Protein AF-A0A4U1L5Q5-F1 (afdb_monomer)

InterPro domains:
  IPR046130 Protein of unknown function DUF6127 [PF19622] (18-79)

Radius of gyration: 31.44 Å; Cα contacts (8 Å, |Δi|>4): 13; chains: 1; bounding box: 60×20×83 Å

pLDDT: mean 92.52, std 10.09, range [44.38, 97.88]

Solvent-accessible surface area (backbone atoms only — not comparable to full-atom values): 5188 Å² total; per-residue (Å²): 104,72,72,53,54,49,52,50,41,40,75,74,68,46,58,64,70,59,54,48,51,54,50,50,53,53,46,53,55,49,50,51,51,51,28,46,77,71,70,45,65,55,92,56,40,68,54,54,53,50,53,53,50,50,55,50,49,53,51,52,49,51,53,53,50,51,52,53,51,50,50,54,50,50,52,52,52,53,52,50,52,52,50,49,53,52,62,52,53,66,71,77,110

Structure (mmCIF, N/CA/C/O backbone):
data_AF-A0A4U1L5Q5-F1
#
_entry.id   AF-A0A4U1L5Q5-F1
#
loop_
_atom_site.group_PDB
_atom_site.id
_atom_site.type_symbol
_atom_site.label_atom_id
_atom_site.label_alt_id
_atom_site.label_comp_id
_atom_site.label_asym_id
_atom_site.label_entity_id
_atom_site.label_seq_id
_atom_site.pdbx_PDB_ins_code
_atom_site.Cartn_x
_atom_site.Cartn_y
_atom_site.Cartn_z
_atom_site.occupancy
_atom_site.B_iso_or_equiv
_atom_site.auth_seq_id
_atom_site.auth_comp_id
_atom_site.auth_asym_id
_atom_site.auth_atom_id
_atom_site.pdbx_PDB_model_num
ATOM 1 N N . MET A 1 1 ? -20.317 -7.468 10.513 1.00 89.88 1 MET A N 1
ATOM 2 C CA . MET A 1 1 ? -19.562 -8.092 11.622 1.00 89.88 1 MET A CA 1
ATO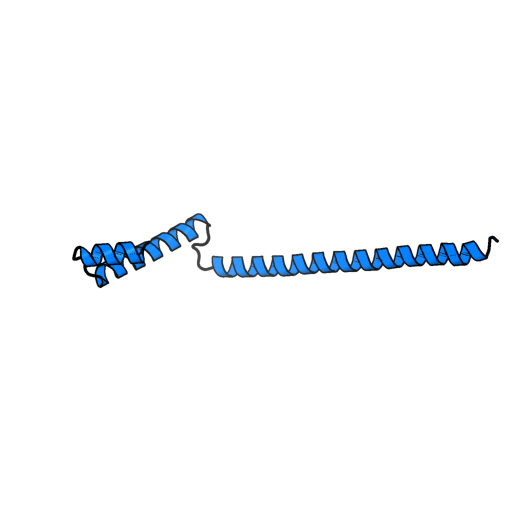M 3 C C . MET A 1 1 ? -19.390 -7.170 12.831 1.00 89.88 1 MET A C 1
ATOM 5 O O . MET A 1 1 ? -20.228 -7.287 13.700 1.00 89.88 1 MET A O 1
ATOM 9 N N . LEU A 1 2 ? -18.434 -6.229 12.937 1.00 91.38 2 LEU A N 1
ATOM 10 C CA . LEU A 1 2 ? -18.339 -5.384 14.158 1.00 91.38 2 LEU A CA 1
ATOM 11 C C . LEU A 1 2 ? -19.585 -4.512 14.396 1.00 9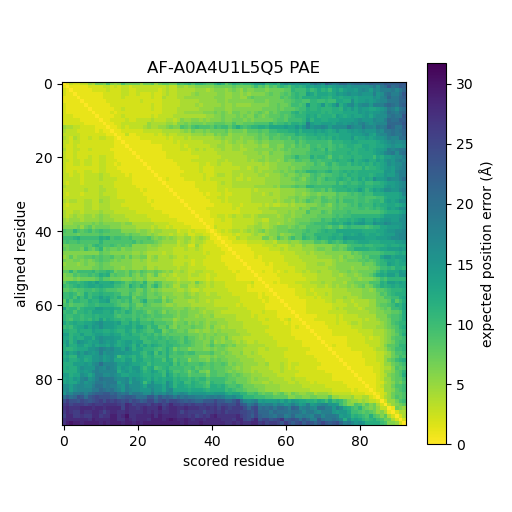1.38 2 LEU A C 1
ATOM 13 O O . LEU A 1 2 ? -20.170 -4.568 15.468 1.00 91.38 2 LEU A O 1
ATOM 17 N N . ALA A 1 3 ? -20.046 -3.790 13.370 1.00 92.56 3 ALA A N 1
ATOM 18 C CA . ALA A 1 3 ? -21.279 -2.996 13.444 1.00 92.56 3 ALA A CA 1
ATOM 19 C C . ALA A 1 3 ? -22.525 -3.843 13.774 1.00 92.56 3 ALA A C 1
ATOM 21 O O . ALA A 1 3 ? -23.453 -3.374 14.416 1.00 92.56 3 ALA A O 1
ATOM 22 N N . GLU A 1 4 ? -22.521 -5.107 13.357 1.00 95.00 4 GLU A N 1
ATOM 23 C CA . GLU A 1 4 ? -23.610 -6.058 13.588 1.00 95.00 4 GLU A CA 1
ATOM 24 C C . GLU A 1 4 ? -23.600 -6.584 15.028 1.00 95.00 4 GLU A C 1
ATOM 26 O O . GLU A 1 4 ? -24.645 -6.653 15.661 1.00 95.00 4 GLU A O 1
ATOM 31 N N . LEU A 1 5 ? -22.412 -6.851 15.585 1.00 95.19 5 LEU A N 1
ATOM 32 C CA . LEU A 1 5 ? -22.235 -7.183 17.001 1.00 95.19 5 LEU A CA 1
ATOM 33 C C . LEU A 1 5 ? -22.588 -6.001 17.913 1.00 95.19 5 LEU A C 1
ATOM 35 O O . LEU A 1 5 ? -23.167 -6.207 18.973 1.00 95.19 5 LEU A O 1
ATOM 39 N N . MET A 1 6 ? -22.262 -4.769 17.504 1.00 94.62 6 MET A N 1
ATOM 40 C CA . MET A 1 6 ? -22.651 -3.563 18.243 1.00 94.62 6 MET A CA 1
ATOM 41 C C . MET A 1 6 ? -24.166 -3.379 18.247 1.00 94.62 6 MET A C 1
ATOM 43 O O . MET A 1 6 ? -24.732 -3.114 19.298 1.00 94.62 6 MET A O 1
ATOM 47 N N . TRP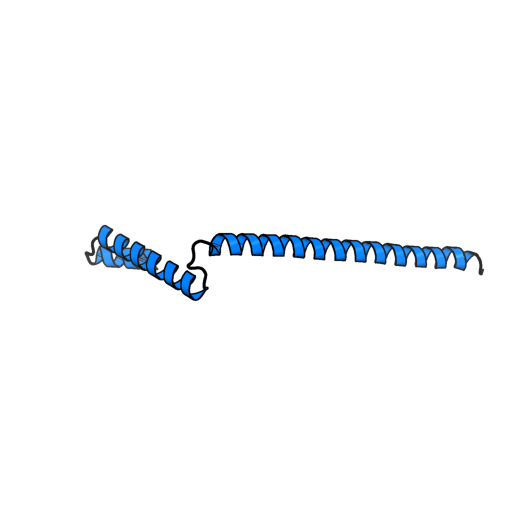 A 1 7 ? -24.814 -3.574 17.097 1.00 94.75 7 TRP A N 1
ATO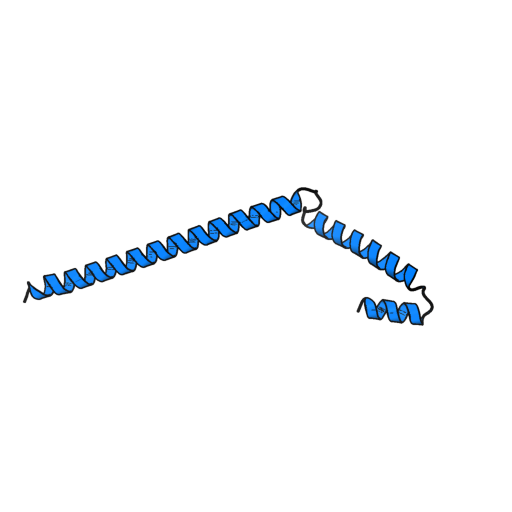M 48 C CA . TRP A 1 7 ? -26.269 -3.512 16.991 1.00 94.75 7 TRP A CA 1
ATOM 49 C C . TRP A 1 7 ? -26.956 -4.590 17.837 1.00 94.75 7 TRP A C 1
ATOM 51 O O . TRP A 1 7 ? -27.921 -4.300 18.539 1.00 94.75 7 TRP A O 1
ATOM 61 N N . GLN A 1 8 ? -26.431 -5.818 17.837 1.00 96.19 8 GLN A N 1
ATOM 62 C CA . GLN A 1 8 ? -26.937 -6.884 18.699 1.00 96.19 8 GLN A CA 1
ATOM 63 C C . GLN A 1 8 ? -26.776 -6.531 20.187 1.00 96.19 8 GLN A C 1
ATOM 65 O O . GLN A 1 8 ? -27.736 -6.627 20.945 1.00 96.19 8 GLN A O 1
ATOM 70 N N . ALA A 1 9 ? -25.598 -6.062 20.602 1.00 94.38 9 ALA A N 1
ATOM 71 C CA . ALA A 1 9 ? -25.351 -5.669 21.988 1.00 94.38 9 ALA A CA 1
ATOM 72 C C . ALA A 1 9 ? -26.231 -4.486 22.428 1.00 94.38 9 ALA A C 1
ATOM 74 O O . ALA A 1 9 ? -26.727 -4.478 23.551 1.00 94.38 9 ALA A O 1
ATOM 75 N N . GLU A 1 10 ? -26.464 -3.513 21.545 1.00 95.44 10 GLU A N 1
ATOM 76 C CA . GLU A 1 10 ? -27.412 -2.418 21.775 1.00 95.44 10 GLU A CA 1
ATOM 77 C C . GLU A 1 10 ? -28.843 -2.952 21.937 1.00 95.44 10 GLU A C 1
ATOM 79 O O . GLU A 1 10 ? -29.544 -2.555 22.867 1.00 95.44 10 GLU A O 1
ATOM 84 N N . SER A 1 11 ? -29.264 -3.906 21.094 1.00 95.19 11 SER A N 1
ATOM 85 C CA . SER A 1 11 ? -30.575 -4.559 21.221 1.00 95.19 11 SER A 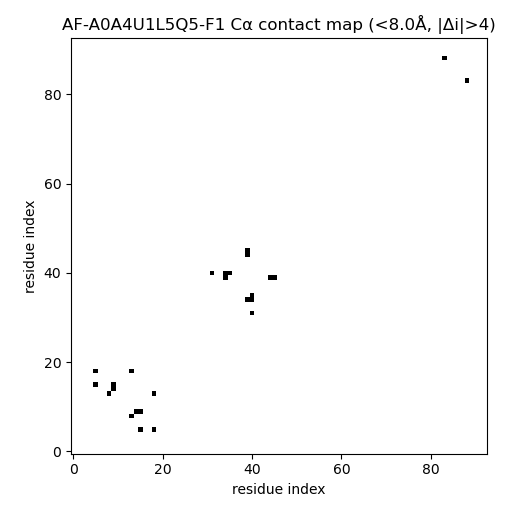CA 1
ATOM 86 C C . SER A 1 11 ? -30.722 -5.369 22.517 1.00 95.19 11 SER A C 1
ATOM 88 O O . SER A 1 11 ? -31.823 -5.454 23.060 1.00 95.19 11 SER A O 1
ATOM 90 N N . ASP A 1 12 ? -29.608 -5.870 23.057 1.00 96.31 12 ASP A N 1
ATOM 91 C CA . ASP A 1 12 ? -29.519 -6.542 24.359 1.00 96.31 12 ASP A CA 1
ATOM 92 C C . ASP A 1 12 ? -29.403 -5.546 25.541 1.00 96.31 12 ASP A C 1
ATOM 94 O O . ASP A 1 12 ? -29.297 -5.957 26.699 1.00 96.31 12 ASP A O 1
ATOM 98 N N . GLY A 1 13 ? -29.459 -4.233 25.275 1.00 94.19 13 GLY A N 1
ATOM 99 C CA . GLY A 1 13 ? -29.511 -3.165 26.279 1.00 94.19 13 GLY A CA 1
ATOM 100 C C . GLY A 1 13 ? -28.165 -2.532 26.641 1.00 94.19 13 GLY A C 1
ATOM 101 O O . GLY A 1 13 ? -28.094 -1.781 27.616 1.00 94.19 13 GLY A O 1
ATOM 102 N N . ALA A 1 14 ? -27.093 -2.816 25.897 1.00 95.25 14 ALA A N 1
ATOM 103 C CA . ALA A 1 14 ? -25.812 -2.145 26.091 1.00 95.25 14 ALA A CA 1
ATOM 104 C C . ALA A 1 14 ? -25.847 -0.695 25.577 1.00 95.25 14 ALA A C 1
ATOM 106 O O . ALA A 1 14 ? -26.398 -0.397 24.521 1.00 95.25 14 ALA A O 1
ATOM 107 N N . ASP A 1 15 ? -25.201 0.211 26.310 1.00 96.44 15 ASP A N 1
ATOM 108 C CA . ASP A 1 15 ? -25.073 1.611 25.908 1.00 96.44 15 ASP A CA 1
ATOM 109 C C . ASP A 1 15 ? -24.122 1.772 24.705 1.00 96.44 15 ASP A C 1
ATOM 111 O O . ASP A 1 15 ? -22.949 1.385 24.753 1.00 96.44 15 ASP A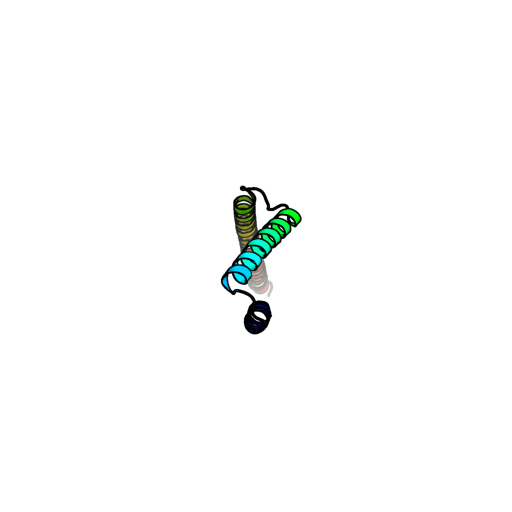 O 1
ATOM 115 N N . LEU A 1 16 ? -24.618 2.392 23.631 1.00 93.06 16 LEU A N 1
ATOM 116 C CA . LEU A 1 16 ? -23.885 2.570 22.376 1.00 93.06 16 LEU A CA 1
ATOM 117 C C . LEU A 1 16 ? -22.622 3.429 22.548 1.00 93.06 16 LEU A C 1
ATOM 119 O O . LEU A 1 16 ? -21.609 3.169 21.892 1.00 93.06 16 LEU A O 1
ATOM 123 N N . ALA A 1 17 ? -22.651 4.435 23.430 1.00 95.25 17 ALA A N 1
ATOM 124 C CA . ALA A 1 17 ? -21.484 5.279 23.683 1.00 95.25 17 ALA A CA 1
ATOM 125 C C . ALA A 1 17 ? -20.349 4.468 24.328 1.00 95.25 17 ALA A C 1
ATOM 127 O O . ALA A 1 17 ? -19.198 4.551 23.894 1.00 95.25 17 ALA A O 1
ATOM 128 N N . THR A 1 18 ? -20.689 3.615 25.294 1.00 95.62 18 THR A N 1
ATOM 129 C CA . THR A 1 18 ? -19.754 2.678 25.928 1.00 95.62 18 THR A CA 1
ATOM 130 C C . THR A 1 18 ? -19.192 1.672 24.919 1.00 95.62 18 THR A C 1
ATOM 132 O O . THR A 1 18 ? -17.977 1.471 24.869 1.00 95.62 18 THR A O 1
ATOM 135 N N . LEU A 1 19 ? -20.036 1.078 24.064 1.00 96.06 19 LEU A N 1
ATOM 136 C CA . LEU A 1 19 ? -19.584 0.147 23.017 1.00 96.06 19 LEU A CA 1
ATOM 137 C C . LEU A 1 19 ? -18.597 0.803 22.047 1.00 96.06 19 LEU A C 1
ATOM 139 O O . LEU A 1 19 ? -17.588 0.198 21.681 1.00 96.06 19 LEU A O 1
ATOM 143 N N . ARG A 1 20 ? -18.870 2.048 21.646 1.00 94.69 20 ARG A N 1
ATOM 144 C CA . ARG A 1 20 ? -17.981 2.818 20.776 1.00 94.69 20 ARG A CA 1
ATOM 145 C C . ARG A 1 20 ? -16.640 3.107 21.448 1.00 94.69 20 ARG A C 1
ATOM 147 O O . ARG A 1 20 ? -15.614 2.892 20.814 1.00 94.69 20 ARG A O 1
ATOM 154 N N . GLY A 1 21 ? -16.645 3.512 22.718 1.00 97.19 21 GLY A N 1
ATOM 155 C CA . GLY A 1 21 ? -15.411 3.750 23.473 1.00 97.19 21 GLY A CA 1
ATOM 156 C C . GLY A 1 21 ? -14.538 2.496 23.581 1.00 97.19 21 GLY A C 1
ATOM 157 O O . GLY A 1 21 ? -13.338 2.554 23.334 1.00 97.19 21 GLY A O 1
ATOM 158 N N . ILE A 1 22 ? -15.141 1.333 23.856 1.00 95.88 22 ILE A N 1
ATOM 159 C CA . ILE A 1 22 ? -14.415 0.052 23.887 1.00 95.88 22 ILE A CA 1
ATOM 160 C C . ILE A 1 22 ? -13.838 -0.288 22.507 1.00 95.88 22 ILE A C 1
ATOM 162 O O . ILE A 1 22 ? -12.701 -0.751 22.417 1.00 95.88 22 ILE A O 1
ATOM 166 N N . ALA A 1 23 ? -14.606 -0.086 21.433 1.00 95.81 23 ALA A N 1
ATOM 167 C CA . ALA A 1 23 ? -14.156 -0.382 20.077 1.00 95.81 23 ALA A CA 1
ATOM 168 C C . ALA A 1 23 ? -13.001 0.530 19.630 1.00 95.81 23 ALA A C 1
ATOM 170 O O . ALA A 1 23 ? -12.064 0.043 18.997 1.00 95.81 23 ALA A O 1
ATOM 171 N N . GLU A 1 24 ? -13.055 1.819 19.971 1.00 96.81 24 GLU A N 1
ATOM 172 C CA . GLU A 1 24 ? -11.986 2.788 19.703 1.00 96.81 24 GLU A CA 1
ATOM 173 C C . GLU A 1 24 ? -10.706 2.400 20.462 1.00 96.81 24 GLU A C 1
ATOM 175 O O . GLU A 1 24 ? -9.678 2.171 19.826 1.00 96.81 24 GLU A O 1
ATOM 180 N N . GLU A 1 25 ? -10.784 2.164 21.776 1.00 97.56 25 GLU A N 1
ATOM 181 C CA . GLU A 1 25 ? -9.633 1.756 22.600 1.00 97.56 25 GLU A CA 1
ATOM 182 C C . GLU A 1 25 ? -9.030 0.420 22.130 1.00 97.56 25 GLU A C 1
ATOM 184 O O . GLU A 1 25 ? -7.816 0.276 21.965 1.00 97.56 25 GLU A O 1
ATOM 189 N N . ALA A 1 26 ? -9.872 -0.584 21.861 1.00 96.50 26 ALA A N 1
ATOM 190 C CA . ALA A 1 26 ? -9.416 -1.879 21.362 1.00 96.50 26 ALA A CA 1
ATOM 191 C C . ALA A 1 26 ? -8.772 -1.762 19.972 1.00 96.50 26 ALA A C 1
ATOM 193 O O . ALA A 1 26 ? -7.796 -2.464 19.688 1.00 96.50 26 ALA A O 1
ATOM 194 N N . GLY A 1 27 ? -9.304 -0.886 19.117 1.00 96.12 27 GLY A N 1
ATOM 195 C CA . GLY A 1 27 ? -8.769 -0.584 17.794 1.00 96.12 27 GLY A CA 1
ATOM 196 C C . GLY A 1 27 ? -7.396 0.076 17.867 1.00 96.12 27 GLY A C 1
ATOM 197 O O . GLY A 1 27 ? -6.461 -0.404 17.221 1.00 96.12 27 GLY A O 1
ATOM 198 N N . GLU A 1 28 ? -7.246 1.108 18.696 1.00 97.19 28 GLU A N 1
ATOM 199 C CA . GLU A 1 28 ? -5.964 1.781 18.929 1.00 97.19 28 GLU A CA 1
ATOM 200 C C . GLU A 1 28 ? -4.916 0.812 19.488 1.00 97.19 28 GLU A C 1
ATOM 202 O O . GLU A 1 28 ? -3.809 0.700 18.952 1.00 97.19 28 GLU A O 1
ATOM 207 N N . LEU A 1 29 ? -5.284 0.017 20.495 1.00 97.38 29 LEU A N 1
ATOM 208 C CA . LEU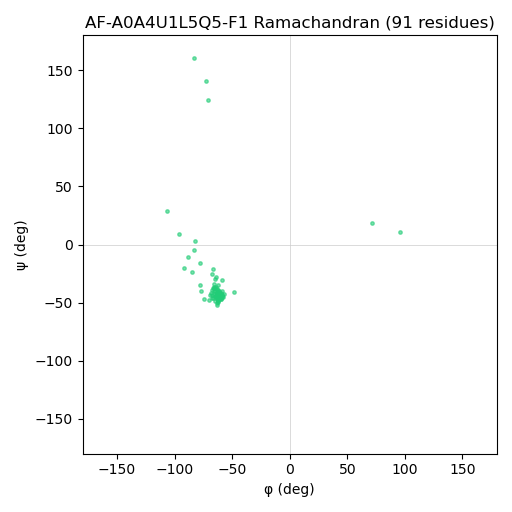 A 1 29 ? -4.402 -0.973 21.112 1.00 97.38 29 LEU A CA 1
ATOM 209 C C . LEU A 1 29 ? -3.984 -2.075 20.123 1.00 97.38 29 LEU A C 1
ATOM 211 O O . LEU A 1 29 ? -2.831 -2.518 20.115 1.00 97.38 29 LEU A O 1
ATOM 215 N N . ALA A 1 30 ? -4.911 -2.544 19.283 1.00 96.12 30 ALA A N 1
ATOM 216 C CA . ALA A 1 30 ? -4.626 -3.534 18.250 1.00 96.12 30 ALA A CA 1
ATOM 217 C C . ALA A 1 30 ? -3.712 -2.966 17.156 1.00 96.12 30 ALA A C 1
ATOM 219 O O . ALA A 1 30 ? -2.754 -3.639 16.766 1.00 96.12 30 ALA A O 1
ATOM 220 N N . ALA A 1 31 ? -3.961 -1.733 16.705 1.00 96.56 31 ALA A N 1
ATOM 221 C CA . ALA A 1 31 ? -3.131 -1.043 15.724 1.00 96.56 31 ALA A CA 1
ATOM 222 C C . ALA A 1 31 ? -1.707 -0.829 16.254 1.00 96.56 31 ALA A C 1
ATOM 224 O O . ALA A 1 31 ? -0.742 -1.208 15.589 1.00 96.56 31 ALA A O 1
ATOM 225 N N . ALA A 1 32 ? -1.565 -0.335 17.487 1.00 96.12 32 ALA A N 1
ATOM 226 C CA . ALA A 1 32 ? -0.269 -0.151 18.135 1.00 96.12 32 ALA A CA 1
ATOM 227 C C . ALA A 1 32 ? 0.508 -1.472 18.258 1.00 96.12 32 ALA A C 1
ATOM 229 O O . ALA A 1 32 ? 1.693 -1.536 17.932 1.00 96.12 32 ALA A O 1
ATOM 230 N N . ARG A 1 33 ? -0.158 -2.568 18.654 1.00 96.88 33 ARG A N 1
ATOM 231 C CA . ARG A 1 33 ? 0.462 -3.905 18.708 1.00 96.88 33 ARG A CA 1
ATOM 232 C C . ARG A 1 33 ? 0.870 -4.416 17.331 1.00 96.88 33 ARG A C 1
ATOM 234 O O . ARG A 1 33 ? 1.915 -5.053 17.216 1.00 96.88 33 ARG A O 1
ATOM 241 N N . ALA A 1 34 ? 0.055 -4.188 16.304 1.00 97.44 34 ALA A N 1
ATOM 242 C CA . ALA A 1 34 ? 0.378 -4.589 14.939 1.00 97.44 34 ALA A CA 1
ATOM 243 C C . ALA A 1 34 ? 1.610 -3.833 14.425 1.00 97.44 34 ALA A C 1
ATOM 245 O O . ALA A 1 34 ? 2.538 -4.467 13.926 1.00 97.44 34 ALA A O 1
ATOM 246 N N . LEU A 1 35 ? 1.663 -2.513 14.630 1.00 95.56 35 LEU A N 1
ATOM 247 C CA . LEU A 1 35 ? 2.827 -1.690 14.298 1.00 95.56 35 LEU A CA 1
ATOM 248 C C . LEU A 1 35 ? 4.070 -2.142 15.069 1.00 95.56 35 LEU A C 1
ATOM 250 O O . LEU A 1 35 ? 5.109 -2.368 14.459 1.00 95.56 35 LEU A O 1
ATOM 254 N N . ALA A 1 36 ? 3.958 -2.391 16.374 1.00 95.62 36 ALA A N 1
ATOM 255 C CA . ALA A 1 36 ? 5.068 -2.891 17.184 1.00 95.62 36 ALA A CA 1
ATOM 256 C C . ALA A 1 36 ? 5.585 -4.261 16.709 1.00 95.62 36 ALA A C 1
ATOM 258 O O . ALA A 1 36 ? 6.791 -4.477 16.645 1.00 95.62 36 ALA A O 1
ATOM 259 N N . ARG A 1 37 ? 4.695 -5.184 16.314 1.00 96.12 37 ARG A N 1
ATOM 260 C CA . ARG A 1 37 ? 5.085 -6.490 15.743 1.00 96.12 37 ARG A CA 1
ATOM 261 C C . ARG A 1 37 ? 5.807 -6.363 14.404 1.00 96.12 37 ARG A C 1
ATOM 263 O O . ARG A 1 37 ? 6.625 -7.219 14.085 1.00 96.12 37 ARG A O 1
ATOM 270 N N . LEU A 1 38 ? 5.496 -5.323 13.635 1.00 94.56 38 LEU A N 1
ATOM 271 C CA . LEU A 1 38 ? 6.199 -4.984 12.399 1.00 94.56 38 LEU A CA 1
ATOM 272 C C . LEU A 1 38 ? 7.483 -4.176 12.650 1.00 94.56 38 LEU A C 1
ATOM 274 O O . LEU A 1 38 ? 8.212 -3.911 11.701 1.00 94.56 38 LEU A O 1
ATOM 278 N N . GLY A 1 39 ? 7.763 -3.790 13.900 1.00 93.00 39 GLY A N 1
ATOM 279 C CA . GLY A 1 39 ? 8.875 -2.906 14.249 1.00 93.00 39 GLY A CA 1
ATOM 280 C C . GLY A 1 39 ? 8.666 -1.448 13.825 1.00 93.00 39 GLY A C 1
ATOM 281 O O . GLY A 1 39 ? 9.639 -0.717 13.738 1.00 93.00 39 GLY A O 1
ATOM 282 N N . LEU A 1 40 ? 7.423 -1.031 13.556 1.00 94.62 40 LEU A N 1
ATOM 283 C CA . LEU A 1 40 ? 7.041 0.294 13.043 1.00 94.62 40 LEU A CA 1
ATOM 284 C C . LEU A 1 40 ? 6.370 1.175 14.113 1.00 94.62 40 LEU A C 1
ATOM 286 O O . LEU A 1 40 ? 5.465 1.951 13.812 1.00 94.62 40 LEU A O 1
ATOM 290 N N . SER A 1 41 ? 6.712 0.979 15.385 1.00 92.44 41 SER A N 1
ATOM 291 C CA . SER A 1 41 ? 6.082 1.696 16.502 1.00 92.44 41 SER A CA 1
ATOM 292 C C . SER A 1 41 ? 6.752 3.027 16.848 1.00 92.44 41 SER A C 1
ATOM 294 O O . SER A 1 41 ? 6.224 3.764 17.677 1.00 92.44 41 SER A O 1
ATOM 296 N N . ASP A 1 42 ? 7.927 3.315 16.294 1.00 93.25 42 ASP A N 1
ATOM 297 C CA . ASP A 1 42 ? 8.633 4.570 16.528 1.00 93.25 42 ASP A CA 1
ATOM 298 C C . ASP A 1 42 ? 8.116 5.694 15.614 1.00 93.25 42 ASP A C 1
ATOM 300 O O . ASP A 1 42 ? 7.484 5.461 14.583 1.00 93.25 42 ASP A O 1
ATOM 304 N N . ALA A 1 43 ? 8.391 6.941 15.998 1.00 89.50 43 ALA A N 1
ATOM 305 C CA . ALA A 1 43 ? 7.922 8.114 15.261 1.00 89.50 43 ALA A CA 1
ATOM 306 C C . ALA A 1 43 ? 8.557 8.257 13.861 1.00 89.50 43 ALA A C 1
ATOM 308 O O . ALA A 1 43 ? 7.982 8.938 13.012 1.00 89.50 43 ALA A O 1
ATOM 309 N N . GLY A 1 44 ? 9.718 7.633 13.617 1.00 91.62 44 GLY A N 1
ATOM 310 C CA . GLY A 1 44 ? 10.443 7.680 12.345 1.00 91.62 44 GLY A CA 1
ATOM 311 C C . GLY A 1 44 ? 9.968 6.649 11.319 1.00 91.62 44 GLY A C 1
ATOM 312 O O . GLY A 1 44 ? 10.073 6.899 10.121 1.00 91.62 44 GLY A O 1
ATOM 313 N N . ALA A 1 45 ? 9.344 5.549 11.754 1.00 93.12 45 ALA A N 1
ATOM 314 C CA . ALA A 1 45 ? 8.918 4.438 10.895 1.00 93.12 45 ALA A CA 1
ATOM 315 C C . ALA A 1 45 ? 8.145 4.849 9.630 1.00 93.12 45 ALA A C 1
ATOM 317 O O . ALA A 1 45 ? 8.329 4.274 8.553 1.00 93.12 45 ALA A O 1
ATOM 318 N N . ALA A 1 46 ? 7.249 5.833 9.744 1.00 90.62 46 ALA A N 1
ATOM 319 C CA . ALA A 1 46 ? 6.464 6.307 8.608 1.00 90.62 46 ALA A CA 1
ATOM 320 C C . ALA A 1 46 ? 7.337 7.017 7.559 1.00 90.62 46 ALA A C 1
ATOM 322 O O . ALA A 1 46 ? 7.124 6.831 6.357 1.00 90.62 46 ALA A O 1
ATOM 323 N N . GLN A 1 47 ? 8.315 7.804 8.012 1.00 93.38 47 GLN A N 1
ATOM 324 C CA . GLN A 1 47 ? 9.266 8.494 7.149 1.00 93.38 47 GLN A CA 1
ATOM 325 C C . GLN A 1 47 ? 10.221 7.495 6.498 1.00 93.38 47 GLN A C 1
ATOM 327 O O . GLN A 1 47 ? 10.343 7.496 5.275 1.00 93.38 47 GLN A O 1
ATOM 332 N N . ASP A 1 48 ? 10.792 6.575 7.272 1.00 93.94 48 ASP A N 1
ATOM 333 C CA . ASP A 1 48 ? 11.696 5.545 6.756 1.00 93.94 48 ASP A CA 1
ATOM 334 C C . ASP A 1 48 ? 11.015 4.702 5.668 1.00 93.94 48 ASP A C 1
ATOM 336 O O . ASP A 1 48 ? 11.578 4.440 4.604 1.00 93.94 48 ASP A O 1
ATOM 340 N N . MET A 1 49 ? 9.749 4.326 5.877 1.00 94.88 49 MET A N 1
ATOM 341 C CA . MET A 1 49 ? 8.975 3.595 4.874 1.00 94.88 49 MET A CA 1
ATOM 342 C C . MET A 1 49 ? 8.704 4.434 3.615 1.00 94.88 49 MET A C 1
ATOM 344 O O . MET A 1 49 ? 8.653 3.889 2.508 1.00 94.88 49 MET A O 1
ATOM 348 N N . ALA A 1 50 ? 8.526 5.751 3.747 1.00 94.00 50 ALA A N 1
ATOM 349 C CA . ALA A 1 50 ? 8.389 6.646 2.601 1.00 94.00 50 ALA A CA 1
ATOM 350 C C . ALA A 1 50 ? 9.704 6.746 1.811 1.00 94.00 50 ALA A C 1
ATOM 352 O O . ALA A 1 50 ? 9.691 6.563 0.592 1.00 94.00 50 ALA A O 1
ATOM 353 N N . GLU A 1 51 ? 10.829 6.927 2.502 1.00 94.88 51 GLU A N 1
ATOM 354 C CA . GLU A 1 51 ? 12.166 7.000 1.905 1.00 94.88 51 GLU A CA 1
ATOM 355 C C . GLU A 1 51 ? 12.530 5.692 1.185 1.00 94.88 51 GLU A C 1
ATOM 357 O O . GLU A 1 51 ? 12.936 5.704 0.021 1.00 94.88 51 GLU A O 1
ATOM 362 N N . LEU A 1 52 ? 12.286 4.533 1.808 1.00 96.19 52 LEU A N 1
ATOM 363 C CA . LEU A 1 52 ? 12.502 3.225 1.178 1.00 96.19 52 LEU A CA 1
ATOM 364 C C . LEU A 1 52 ? 11.675 3.055 -0.101 1.00 96.19 52 LEU A C 1
ATOM 366 O O . LEU A 1 52 ? 12.161 2.513 -1.100 1.00 96.19 52 LEU A O 1
ATOM 370 N N . ARG A 1 53 ? 10.421 3.522 -0.100 1.00 96.00 53 ARG A N 1
ATOM 371 C CA . ARG A 1 53 ? 9.554 3.468 -1.286 1.00 96.00 53 ARG A CA 1
ATOM 372 C C . ARG A 1 53 ? 10.061 4.372 -2.400 1.00 96.00 53 ARG A C 1
ATOM 374 O O . ARG A 1 53 ? 9.967 3.979 -3.564 1.00 96.00 53 ARG A O 1
ATOM 381 N N . GLU A 1 54 ? 10.596 5.537 -2.064 1.00 97.19 54 GLU A N 1
ATOM 382 C CA . GLU A 1 54 ? 11.196 6.454 -3.029 1.00 97.19 54 GLU A CA 1
ATOM 383 C C . GLU A 1 54 ? 12.472 5.864 -3.644 1.00 97.19 54 GLU A C 1
ATOM 385 O O . GLU A 1 54 ? 12.593 5.803 -4.870 1.00 97.19 54 GLU A O 1
ATOM 390 N N . LEU A 1 55 ? 13.365 5.302 -2.824 1.00 96.62 55 LEU A N 1
ATOM 391 C CA . LEU A 1 55 ? 14.566 4.607 -3.298 1.00 96.62 55 LEU A CA 1
ATOM 392 C C . LEU A 1 55 ? 14.220 3.425 -4.214 1.00 96.62 55 LEU A C 1
ATOM 394 O O . LEU A 1 55 ? 14.824 3.250 -5.277 1.00 96.62 55 LEU A O 1
ATOM 398 N N . LEU A 1 56 ? 13.211 2.628 -3.849 1.00 96.88 56 LEU A N 1
ATOM 399 C CA . LEU A 1 56 ? 12.725 1.528 -4.686 1.00 96.88 56 LEU A CA 1
ATOM 400 C C . LEU A 1 56 ? 12.091 2.021 -5.987 1.00 96.88 56 LEU A C 1
ATOM 402 O O . LEU A 1 56 ? 12.246 1.373 -7.028 1.00 96.88 56 LEU A O 1
ATOM 406 N N . ALA A 1 57 ? 11.380 3.148 -5.958 1.00 96.06 57 ALA A N 1
ATOM 407 C CA . ALA A 1 57 ? 10.835 3.760 -7.160 1.00 96.06 57 ALA A CA 1
ATOM 408 C C . ALA A 1 57 ? 11.965 4.188 -8.107 1.00 96.06 57 ALA A C 1
ATOM 410 O O . ALA A 1 57 ? 11.969 3.754 -9.263 1.00 96.06 57 ALA A O 1
ATOM 411 N N . ALA A 1 58 ? 12.963 4.912 -7.592 1.00 96.50 58 ALA A N 1
ATOM 412 C CA . ALA A 1 58 ? 14.136 5.346 -8.345 1.00 96.50 58 ALA A CA 1
ATOM 413 C C . ALA A 1 58 ? 14.919 4.158 -8.929 1.00 96.50 58 ALA A C 1
ATOM 415 O O . ALA A 1 58 ? 15.252 4.149 -10.116 1.00 96.50 58 ALA A O 1
ATOM 416 N N . TRP A 1 59 ? 15.145 3.102 -8.142 1.00 95.81 59 TRP A N 1
ATOM 417 C CA . TRP A 1 59 ? 15.805 1.884 -8.620 1.00 95.81 59 TRP A CA 1
ATOM 418 C C . TRP A 1 59 ? 15.006 1.187 -9.724 1.00 95.81 59 TRP A C 1
ATOM 420 O O . TRP A 1 59 ? 15.561 0.755 -10.740 1.00 95.81 59 TRP A O 1
ATOM 430 N N . ARG A 1 60 ? 13.683 1.089 -9.562 1.00 97.12 60 ARG A N 1
ATOM 431 C CA . ARG A 1 60 ? 12.810 0.465 -10.559 1.00 97.12 60 ARG A CA 1
ATOM 432 C C . ARG A 1 60 ? 12.801 1.258 -11.865 1.00 97.12 60 ARG A C 1
ATOM 434 O O . ARG A 1 60 ? 12.780 0.653 -12.940 1.00 97.12 60 ARG A O 1
ATOM 441 N N . ASP A 1 61 ? 12.850 2.582 -11.789 1.00 96.81 61 ASP A N 1
ATOM 442 C CA . ASP A 1 61 ? 12.964 3.449 -12.959 1.00 96.81 61 ASP A CA 1
ATOM 443 C C . ASP A 1 61 ? 14.326 3.335 -13.635 1.00 96.81 61 ASP A C 1
ATOM 445 O O . ASP A 1 61 ? 14.375 3.150 -14.854 1.00 96.81 61 ASP A O 1
ATOM 449 N N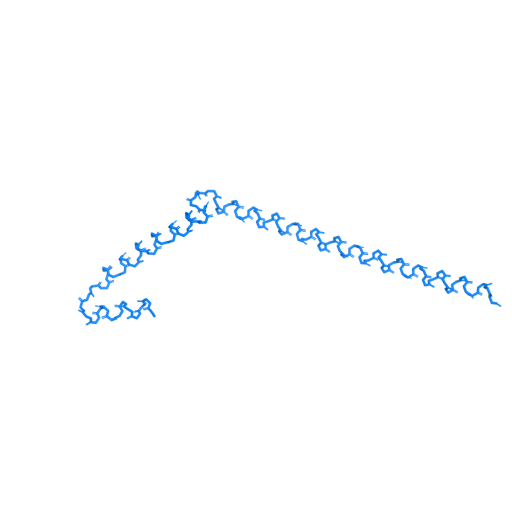 . ALA A 1 62 ? 15.415 3.309 -12.867 1.00 96.06 62 ALA A N 1
ATOM 450 C CA . ALA A 1 62 ? 16.752 3.056 -13.394 1.00 96.06 62 ALA A CA 1
ATOM 451 C C . ALA A 1 62 ? 16.825 1.701 -14.118 1.00 96.06 62 ALA A C 1
ATOM 453 O O . ALA A 1 62 ? 17.296 1.629 -15.255 1.00 96.06 62 ALA A O 1
ATOM 454 N N . LYS A 1 63 ? 16.270 0.634 -13.526 1.00 96.06 63 LYS A N 1
ATOM 455 C CA . LYS A 1 63 ? 16.209 -0.698 -14.147 1.00 96.06 63 LYS A CA 1
ATOM 456 C C . LYS A 1 63 ? 15.415 -0.686 -15.454 1.00 96.06 63 LYS A C 1
ATOM 458 O O . LYS A 1 63 ? 15.861 -1.252 -16.452 1.00 96.06 63 LYS A O 1
ATOM 463 N N . ARG A 1 64 ? 14.249 -0.031 -15.478 1.00 96.56 64 ARG A N 1
ATOM 464 C CA . ARG A 1 64 ? 13.443 0.125 -16.703 1.00 96.56 64 ARG A CA 1
ATOM 465 C C . ARG A 1 64 ? 14.188 0.916 -17.774 1.00 96.56 64 ARG A C 1
ATOM 467 O O . ARG A 1 64 ? 14.142 0.535 -18.942 1.00 96.56 64 ARG A O 1
ATOM 474 N N . SER A 1 65 ? 14.874 1.986 -17.385 1.00 96.44 65 SER A N 1
ATOM 475 C CA . SER A 1 65 ? 15.680 2.810 -18.286 1.00 96.44 65 SER A CA 1
ATOM 476 C C . SER A 1 65 ? 16.827 2.005 -18.901 1.00 96.44 65 SER A C 1
ATOM 478 O O . SER A 1 65 ? 16.960 1.961 -20.123 1.00 96.44 65 SER A O 1
ATOM 480 N N . ALA A 1 66 ? 17.578 1.268 -18.079 1.00 96.75 66 ALA A N 1
ATOM 481 C CA . ALA A 1 66 ? 18.664 0.403 -18.532 1.00 96.75 66 ALA A CA 1
ATOM 482 C C . ALA A 1 66 ? 18.177 -0.669 -19.518 1.00 96.75 66 ALA A C 1
ATOM 484 O O . ALA A 1 66 ? 18.786 -0.864 -20.567 1.00 96.75 66 ALA A O 1
ATOM 485 N N . LEU A 1 67 ? 17.040 -1.317 -19.234 1.00 97.06 67 LEU A N 1
ATOM 486 C CA . LEU A 1 67 ? 16.439 -2.300 -20.142 1.00 97.06 67 LEU A CA 1
ATOM 487 C C . LEU A 1 67 ? 16.019 -1.676 -21.477 1.00 97.06 67 LEU A C 1
ATOM 489 O O . LEU A 1 67 ? 16.295 -2.246 -22.531 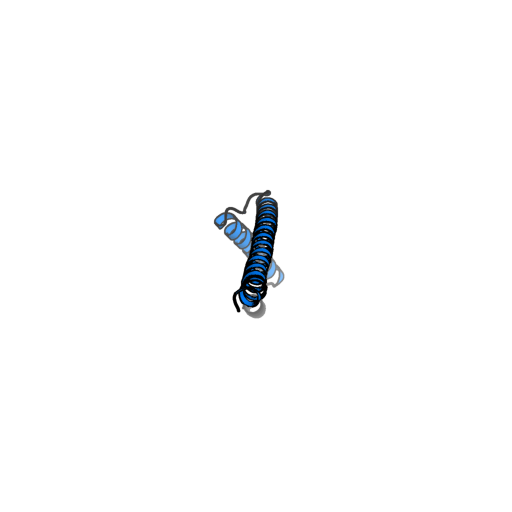1.00 97.06 67 LEU A O 1
ATOM 493 N N . ARG A 1 68 ? 15.391 -0.494 -21.457 1.00 96.56 68 ARG A N 1
ATOM 494 C CA . ARG A 1 68 ? 15.026 0.232 -22.685 1.00 96.56 68 ARG A CA 1
ATOM 495 C C . ARG A 1 68 ? 16.260 0.608 -23.504 1.00 96.56 68 ARG A C 1
ATOM 497 O O . ARG A 1 68 ? 16.257 0.422 -24.718 1.00 96.56 68 ARG A O 1
ATOM 504 N N . ALA A 1 69 ? 17.311 1.100 -22.851 1.00 97.56 69 ALA A N 1
ATOM 505 C CA . ALA A 1 69 ? 18.566 1.448 -23.506 1.00 97.56 69 ALA A CA 1
ATOM 506 C C . ALA A 1 69 ? 19.240 0.216 -24.127 1.00 97.56 69 ALA A C 1
ATOM 508 O O . ALA A 1 69 ? 19.635 0.262 -25.291 1.00 97.56 69 ALA A O 1
ATOM 509 N N . ALA A 1 70 ? 19.301 -0.898 -23.391 1.00 97.50 70 ALA A N 1
ATOM 510 C CA . ALA A 1 70 ? 19.853 -2.161 -23.873 1.00 97.50 70 ALA A CA 1
ATOM 511 C C . ALA A 1 70 ? 19.074 -2.708 -25.080 1.00 97.50 70 ALA A C 1
ATOM 513 O O . ALA A 1 70 ? 19.682 -3.090 -26.078 1.00 97.50 70 ALA A O 1
ATOM 514 N N . LEU A 1 71 ? 17.736 -2.680 -25.035 1.00 97.56 71 LEU A N 1
ATOM 515 C CA . LEU A 1 71 ? 16.886 -3.067 -26.166 1.00 97.56 71 LEU A CA 1
ATOM 516 C C . LEU A 1 71 ? 17.117 -2.164 -27.381 1.00 97.56 71 LEU A C 1
ATOM 518 O O . LEU A 1 71 ? 17.288 -2.664 -28.490 1.00 97.56 71 LEU A O 1
ATOM 522 N N . GLY A 1 72 ? 17.187 -0.845 -27.180 1.00 97.25 72 GLY A N 1
ATOM 523 C CA . GLY A 1 72 ? 17.489 0.102 -28.253 1.00 97.25 72 GLY A CA 1
ATOM 524 C C . GLY A 1 72 ? 18.852 -0.160 -28.902 1.00 97.25 72 GLY A C 1
ATOM 525 O O . GLY A 1 72 ? 18.967 -0.151 -30.127 1.00 97.25 72 GLY A O 1
ATOM 526 N N . TRP A 1 73 ? 19.878 -0.449 -28.099 1.00 97.81 73 TRP A N 1
ATOM 527 C CA . TRP A 1 73 ? 21.202 -0.834 -28.592 1.00 97.81 73 TRP A CA 1
ATOM 528 C C . TRP A 1 73 ? 21.172 -2.162 -29.353 1.00 97.81 73 TRP A C 1
ATOM 530 O O . TRP A 1 73 ? 21.748 -2.261 -30.433 1.00 97.81 73 TRP A O 1
ATOM 540 N N . CYS A 1 74 ? 20.454 -3.159 -28.838 1.00 97.88 74 CYS A N 1
ATOM 541 C CA . CYS A 1 74 ? 20.298 -4.455 -29.489 1.00 97.88 74 CYS A CA 1
ATOM 542 C C . CYS A 1 74 ? 19.643 -4.314 -30.871 1.00 97.88 74 CYS A C 1
ATOM 544 O O . CYS A 1 74 ? 20.176 -4.822 -31.855 1.00 97.88 74 CYS A O 1
ATOM 546 N N . VAL A 1 75 ? 18.556 -3.542 -30.979 1.00 97.88 75 VAL A N 1
ATOM 547 C CA . VAL A 1 75 ? 17.898 -3.261 -32.266 1.00 97.88 75 VAL A CA 1
ATOM 548 C C . VAL A 1 75 ? 18.857 -2.567 -33.236 1.00 97.88 75 VAL A C 1
ATOM 550 O O . VAL A 1 75 ? 18.935 -2.964 -34.397 1.00 97.88 75 VAL A O 1
ATOM 553 N N . ARG A 1 76 ? 19.635 -1.577 -32.776 1.00 97.12 76 ARG A N 1
ATOM 554 C CA . ARG A 1 76 ? 20.655 -0.912 -33.609 1.00 97.12 76 ARG A CA 1
ATOM 555 C C . ARG A 1 76 ? 21.715 -1.892 -34.114 1.00 97.12 76 ARG A C 1
ATOM 557 O O . ARG A 1 76 ? 22.050 -1.844 -35.293 1.00 97.12 76 ARG A O 1
ATOM 564 N N . MET A 1 77 ? 22.197 -2.795 -33.260 1.00 97.31 77 MET A N 1
ATOM 565 C CA . MET A 1 77 ? 23.160 -3.832 -33.648 1.00 97.31 77 MET A CA 1
ATOM 566 C C . MET A 1 77 ? 22.576 -4.786 -34.691 1.00 97.31 77 MET A C 1
ATOM 568 O O . MET A 1 77 ? 23.228 -5.072 -35.692 1.00 97.31 77 MET A O 1
ATOM 572 N N . VAL A 1 78 ? 21.333 -5.233 -34.502 1.00 97.12 78 VAL A N 1
ATOM 573 C CA . VAL A 1 78 ? 20.640 -6.098 -35.468 1.00 97.12 78 VAL A CA 1
ATOM 574 C C . VAL A 1 78 ? 20.473 -5.389 -36.813 1.00 97.12 78 VAL A C 1
ATOM 576 O O . VAL A 1 78 ? 20.800 -5.966 -37.848 1.00 97.12 78 VAL A O 1
ATOM 579 N N . LEU A 1 79 ? 20.033 -4.128 -36.821 1.00 96.06 79 LEU A N 1
ATOM 580 C CA . LEU A 1 79 ? 19.892 -3.344 -38.052 1.00 96.06 79 LEU A CA 1
ATOM 581 C C . LEU A 1 79 ? 21.236 -3.129 -38.760 1.00 96.06 79 LEU A C 1
ATOM 583 O O . LEU A 1 79 ? 21.310 -3.285 -39.977 1.00 96.06 79 LEU A O 1
ATOM 587 N N . ALA A 1 80 ? 22.303 -2.826 -38.017 1.00 95.25 80 ALA A N 1
ATOM 588 C CA . ALA A 1 80 ? 23.645 -2.697 -38.578 1.00 95.25 80 ALA A CA 1
ATOM 589 C C . ALA A 1 80 ? 24.105 -4.005 -39.243 1.00 95.25 80 ALA A C 1
ATOM 591 O O . ALA A 1 80 ? 24.586 -3.981 -40.373 1.00 95.25 80 ALA A O 1
ATOM 592 N N . LEU A 1 81 ? 23.885 -5.154 -38.594 1.00 94.31 81 LEU A N 1
ATOM 593 C CA . LEU A 1 81 ? 24.196 -6.467 -39.170 1.00 94.31 81 LEU A CA 1
ATOM 594 C C . LEU A 1 81 ? 23.387 -6.753 -40.444 1.00 94.31 81 LEU A C 1
ATOM 596 O O . LEU A 1 81 ? 23.935 -7.290 -41.407 1.00 94.31 81 LEU A O 1
ATOM 600 N N . VAL A 1 82 ? 22.106 -6.373 -40.482 1.00 93.81 82 VAL A N 1
ATOM 601 C CA . VAL A 1 82 ? 21.259 -6.503 -41.680 1.00 93.81 82 VAL A CA 1
ATOM 602 C C . VAL A 1 82 ? 21.788 -5.639 -42.827 1.00 93.81 82 VAL A C 1
ATOM 604 O O . VAL A 1 82 ? 21.914 -6.135 -43.947 1.00 93.81 82 VAL A O 1
ATOM 607 N N . LEU A 1 83 ? 22.144 -4.379 -42.561 1.00 91.88 83 LEU A N 1
ATOM 608 C CA . LEU A 1 83 ? 22.716 -3.478 -43.566 1.00 91.88 83 LEU A CA 1
ATOM 609 C C . LEU A 1 83 ? 24.057 -3.987 -44.094 1.00 91.88 83 LEU A C 1
ATOM 611 O O . LEU A 1 83 ? 24.265 -3.979 -45.303 1.00 91.88 83 LEU A O 1
ATOM 615 N N . VAL A 1 84 ? 24.938 -4.484 -43.220 1.00 90.94 84 VAL A N 1
ATOM 616 C CA . VAL A 1 84 ? 26.202 -5.111 -43.635 1.00 90.94 84 VAL A CA 1
ATOM 617 C C . VAL A 1 84 ? 25.922 -6.324 -44.519 1.00 90.94 84 VAL A C 1
ATOM 619 O O . VAL A 1 84 ? 26.502 -6.436 -45.592 1.00 90.94 84 VAL A O 1
ATOM 622 N N . LYS A 1 85 ? 24.990 -7.205 -44.138 1.00 88.62 85 LYS A N 1
ATOM 623 C CA . LYS A 1 85 ? 24.636 -8.380 -44.948 1.00 88.62 85 LYS A CA 1
ATOM 624 C C . LYS A 1 85 ? 24.086 -7.999 -46.327 1.00 88.62 85 LYS A C 1
ATOM 626 O O . LYS A 1 85 ? 24.429 -8.658 -47.302 1.00 88.62 85 LYS A O 1
ATOM 631 N N . LEU A 1 86 ? 23.244 -6.970 -46.423 1.00 86.88 86 LEU A N 1
ATOM 632 C CA . LEU A 1 86 ? 22.667 -6.516 -47.696 1.00 86.88 86 LEU A CA 1
ATOM 633 C C . LEU A 1 86 ? 23.687 -5.764 -48.561 1.00 86.88 86 LEU A C 1
ATOM 635 O O . LEU A 1 86 ? 23.825 -6.068 -49.741 1.00 86.88 86 LEU A O 1
ATOM 639 N N . GLY A 1 87 ? 24.425 -4.819 -47.976 1.00 78.88 87 GLY A N 1
ATOM 640 C CA . GLY A 1 87 ? 25.426 -4.016 -48.679 1.00 78.88 87 GLY A CA 1
ATOM 641 C C . GLY A 1 87 ? 26.636 -4.834 -49.129 1.00 78.88 87 GLY A C 1
ATOM 642 O O . GLY A 1 87 ? 27.087 -4.694 -50.260 1.00 78.88 87 GLY A O 1
ATOM 643 N N . PHE A 1 88 ? 27.122 -5.745 -48.284 1.00 63.19 88 PHE A N 1
ATOM 644 C CA . PHE A 1 88 ? 28.213 -6.661 -48.626 1.00 63.19 88 PHE A CA 1
ATOM 645 C C . PHE A 1 88 ? 27.722 -7.821 -49.508 1.00 63.19 88 PHE A C 1
ATOM 647 O O . PHE A 1 88 ? 28.418 -8.248 -50.424 1.00 63.19 88 PHE A O 1
ATOM 654 N N . GLY A 1 89 ? 26.490 -8.300 -49.299 1.00 58.97 89 GLY A N 1
ATOM 655 C CA . GLY A 1 89 ? 25.871 -9.339 -50.128 1.00 58.97 89 GLY A CA 1
ATOM 656 C C . GLY A 1 89 ? 25.564 -8.894 -51.561 1.00 58.97 89 GLY A C 1
ATOM 657 O O . GLY A 1 89 ? 25.541 -9.738 -52.453 1.00 58.97 89 GLY A O 1
ATOM 658 N N . GLY A 1 90 ? 25.372 -7.592 -51.793 1.00 59.09 90 GLY A N 1
ATOM 659 C CA . GLY A 1 90 ? 25.276 -7.005 -53.134 1.00 59.09 90 GLY A CA 1
ATOM 660 C C . GLY A 1 90 ? 26.623 -6.808 -53.838 1.00 59.09 90 GLY A C 1
ATOM 661 O O . GLY A 1 90 ? 26.639 -6.627 -55.045 1.00 59.09 90 GLY A O 1
ATOM 662 N N . TRP A 1 91 ? 27.741 -6.854 -53.106 1.00 53.03 91 TRP A N 1
ATOM 663 C CA . TRP A 1 91 ? 29.103 -6.743 -53.652 1.00 53.03 91 TRP A CA 1
ATOM 664 C C . TRP A 1 91 ? 29.731 -8.102 -53.999 1.00 53.03 91 TRP A C 1
ATOM 666 O O . TRP A 1 91 ? 30.697 -8.167 -54.750 1.00 53.03 91 TRP A O 1
ATOM 676 N N . VAL A 1 92 ? 29.206 -9.188 -53.423 1.00 57.12 92 VAL A N 1
ATOM 677 C CA . VAL A 1 92 ? 29.716 -10.567 -53.578 1.00 57.12 92 VAL A CA 1
ATOM 678 C C . VAL A 1 92 ? 28.952 -11.352 -54.665 1.00 57.12 92 VAL A C 1
ATOM 680 O O . VAL A 1 92 ? 29.147 -12.555 -54.825 1.00 57.12 92 VAL A O 1
ATOM 683 N N . LYS A 1 93 ? 28.088 -10.691 -55.438 1.00 44.38 93 LYS A N 1
ATOM 684 C CA . LYS A 1 93 ? 27.325 -11.287 -56.542 1.00 44.38 93 LYS A CA 1
ATOM 685 C C . LYS A 1 93 ? 27.617 -10.557 -57.840 1.00 44.38 93 LYS A C 1
ATOM 687 O O . LYS A 1 93 ? 27.742 -11.264 -58.861 1.00 44.38 93 LYS A O 1
#

Mean predicted aligned error: 7.79 Å

Foldseek 3Di:
DLVVVLVVVVVVPDDSVVSVVVVVVVVVVVVCVVCVVVVNNDPCSVVVVVVVVVVVVVVVVVVVVVVVVVVVVVVVVVVVVVCCCVVVVVVVD

Organism: NCBI:txid2572576

Sequence (93 aa):
MLAELMWQAESDGADLATLRGIAEEAGELAAARALARLGLSDAGAAQDMAELRELLAAWRDAKRSALRAALGWCVRMVLALVLVKLGFGGWVK

Secondary structure (DSSP, 8-state):
-HHHHHHHHHHTT--HHHHHHHHHHHHHHHHHHHHHHTT--STTHHHHHHHHHHHHHHHHHHHHHHHHHHHHHHHHHHHHHHHHHHHHHTT--